Protein AF-A0A7S3AZQ0-F1 (afdb_monomer_lite)

Secondary structure (DSSP, 8-state):
---S----EEEE-SSSEEEE-S-SSSPEEEEGGG-S-TT-GGG---TTT-EEEE--GGGBPPTTPPS-SSS-SB-------B-HHHHHHTTHHHHHHHH-STT-HHHHHHHHHHHH-S-GGGT--PBPPP-

Organism: NCBI:txid156174

Structure (mmCIF, N/CA/C/O backbone):
data_AF-A0A7S3AZQ0-F1
#
_entry.id   AF-A0A7S3AZQ0-F1
#
loop_
_atom_site.group_PDB
_atom_site.id
_atom_site.type_symbol
_atom_site.label_atom_id
_atom_site.label_alt_id
_atom_site.label_comp_id
_atom_site.label_asym_id
_atom_site.label_entity_id
_atom_site.label_seq_id
_atom_site.pdbx_PDB_ins_code
_atom_site.Cartn_x
_atom_site.Cartn_y
_atom_site.Cartn_z
_atom_site.occupancy
_atom_site.B_iso_or_equiv
_atom_site.auth_seq_id
_atom_site.auth_comp_id
_atom_site.auth_asym_id
_atom_site.auth_atom_id
_atom_site.pdbx_PDB_model_num
ATOM 1 N N . ARG A 1 1 ? 28.301 -5.217 0.431 1.00 31.47 1 ARG A N 1
ATOM 2 C CA . ARG A 1 1 ? 28.029 -4.231 -0.646 1.00 31.47 1 ARG A CA 1
ATOM 3 C C . ARG A 1 1 ? 26.515 -4.193 -0.783 1.00 31.47 1 ARG A C 1
ATOM 5 O O . ARG A 1 1 ? 25.952 -5.206 -1.167 1.00 31.47 1 ARG A O 1
ATOM 12 N N . TRP A 1 2 ? 25.878 -3.129 -0.305 1.00 33.16 2 TRP A N 1
ATOM 13 C CA . TRP A 1 2 ? 24.423 -3.020 -0.197 1.00 33.16 2 TRP A CA 1
ATOM 14 C C . TRP A 1 2 ? 23.825 -2.808 -1.591 1.00 33.16 2 TRP A C 1
ATOM 16 O O . TRP A 1 2 ? 23.976 -1.733 -2.159 1.00 33.16 2 TRP A O 1
ATOM 26 N N . TRP A 1 3 ? 23.223 -3.849 -2.164 1.00 34.88 3 TRP A N 1
ATOM 27 C CA . TRP A 1 3 ? 22.480 -3.787 -3.430 1.00 34.88 3 TRP A CA 1
ATOM 28 C C . TRP A 1 3 ? 20.973 -3.782 -3.141 1.00 34.88 3 TRP A C 1
ATOM 30 O O . TRP A 1 3 ? 20.232 -4.645 -3.598 1.00 34.88 3 TRP A O 1
ATOM 40 N N . GLY A 1 4 ? 20.536 -2.839 -2.310 1.00 40.44 4 GLY A N 1
ATOM 41 C CA . GLY A 1 4 ? 19.126 -2.547 -2.068 1.00 40.44 4 GLY A CA 1
ATOM 42 C C . GLY A 1 4 ? 18.940 -1.055 -2.280 1.00 40.44 4 GLY A C 1
ATOM 43 O O . GLY A 1 4 ? 19.640 -0.263 -1.647 1.00 40.44 4 GLY A O 1
ATOM 44 N N . GLY A 1 5 ? 18.093 -0.671 -3.237 1.00 40.44 5 GLY A N 1
ATOM 45 C CA . GLY A 1 5 ? 17.847 0.732 -3.554 1.00 40.44 5 GLY A CA 1
ATOM 46 C C . GLY A 1 5 ? 17.429 1.489 -2.296 1.00 40.44 5 GLY A C 1
ATOM 47 O O . GLY A 1 5 ? 16.549 1.035 -1.569 1.00 40.44 5 GLY A O 1
ATOM 48 N N . GLN A 1 6 ? 18.072 2.629 -2.029 1.00 46.25 6 GLN A N 1
ATOM 49 C CA . GLN A 1 6 ? 17.600 3.551 -0.999 1.00 46.25 6 GLN A CA 1
ATOM 50 C C . GLN A 1 6 ? 16.134 3.849 -1.292 1.00 46.25 6 GLN A C 1
ATOM 52 O O . GLN A 1 6 ? 15.814 4.273 -2.404 1.00 46.25 6 GLN A O 1
ATOM 57 N N . TYR A 1 7 ? 15.273 3.576 -0.314 1.00 55.06 7 TYR A N 1
ATOM 58 C CA . TYR A 1 7 ? 13.861 3.909 -0.352 1.00 55.06 7 TYR A CA 1
ATOM 59 C C . TYR A 1 7 ? 13.658 5.275 -0.971 1.00 55.06 7 TYR A C 1
ATOM 61 O O . TYR A 1 7 ? 14.067 6.292 -0.402 1.00 55.06 7 TYR A O 1
ATOM 69 N N . GLN A 1 8 ? 13.068 5.300 -2.161 1.00 56.22 8 GLN A N 1
ATOM 70 C CA . GLN A 1 8 ? 12.897 6.571 -2.823 1.00 56.22 8 GLN A CA 1
ATOM 71 C C . GLN A 1 8 ? 11.738 7.275 -2.135 1.00 56.22 8 GLN A C 1
ATOM 73 O O . GLN A 1 8 ? 10.582 6.898 -2.307 1.00 56.22 8 GLN A O 1
ATOM 78 N N . ASN A 1 9 ? 12.040 8.300 -1.340 1.00 55.53 9 ASN A N 1
ATOM 79 C CA . ASN A 1 9 ? 11.019 9.251 -0.930 1.00 55.53 9 ASN A CA 1
ATOM 80 C C . ASN A 1 9 ? 10.481 9.897 -2.209 1.00 55.53 9 ASN A C 1
ATOM 82 O O . ASN A 1 9 ? 11.131 10.762 -2.800 1.00 55.53 9 ASN A O 1
ATOM 86 N N . CYS A 1 10 ? 9.330 9.412 -2.666 1.00 57.22 10 CYS A N 1
ATOM 87 C CA . CYS A 1 10 ? 8.595 9.967 -3.785 1.00 57.22 10 CYS A CA 1
ATOM 88 C C . CYS A 1 10 ? 7.742 11.115 -3.262 1.00 57.22 10 CYS A C 1
ATOM 90 O O . CYS A 1 10 ? 6.652 10.907 -2.735 1.00 57.22 10 CYS A O 1
ATOM 92 N N . ASN A 1 11 ? 8.256 12.331 -3.392 1.00 60.19 11 ASN A N 1
ATOM 93 C CA . ASN A 1 11 ? 7.540 13.535 -3.002 1.00 60.19 11 ASN A CA 1
ATOM 94 C C . ASN A 1 11 ? 6.998 14.236 -4.251 1.00 60.19 11 ASN A C 1
ATOM 96 O O . ASN A 1 11 ? 7.658 14.303 -5.293 1.00 60.19 11 ASN A O 1
ATOM 100 N N . PHE A 1 12 ? 5.789 14.780 -4.148 1.00 59.97 12 PHE A N 1
ATOM 101 C CA . PHE A 1 12 ? 5.235 15.648 -5.179 1.00 59.97 12 PHE A CA 1
ATOM 102 C C . PHE A 1 12 ? 5.801 17.062 -5.014 1.00 59.97 12 PHE A C 1
ATOM 104 O O . PHE A 1 12 ? 5.493 17.752 -4.045 1.00 59.97 12 PHE A O 1
ATOM 111 N N . TYR A 1 13 ? 6.609 17.510 -5.975 1.00 70.00 13 TYR A N 1
ATOM 112 C CA . TYR A 1 13 ? 7.194 18.857 -5.988 1.00 70.00 13 TYR A CA 1
ATOM 113 C C . TYR A 1 13 ? 6.429 19.784 -6.935 1.00 70.00 13 TYR A C 1
ATOM 115 O O . TYR A 1 13 ? 6.993 20.346 -7.873 1.00 70.00 13 TYR A O 1
ATOM 123 N N . GLY A 1 14 ? 5.113 19.898 -6.739 1.00 64.50 14 GLY A N 1
ATOM 124 C CA . GLY A 1 14 ? 4.245 20.874 -7.414 1.00 64.50 14 GLY A CA 1
ATOM 125 C C . GLY A 1 14 ? 3.943 20.621 -8.899 1.00 64.50 14 GLY A C 1
ATOM 126 O O . GLY A 1 14 ? 2.888 21.030 -9.368 1.00 64.50 14 GLY A O 1
ATOM 127 N N . ALA A 1 15 ? 4.817 19.932 -9.635 1.00 74.81 15 ALA A N 1
ATOM 128 C CA . ALA A 1 15 ? 4.633 19.631 -11.062 1.00 74.81 15 ALA A CA 1
ATOM 129 C C . ALA A 1 15 ? 4.940 18.172 -11.432 1.00 74.81 15 ALA A C 1
ATOM 131 O O . ALA A 1 15 ? 4.512 17.688 -12.476 1.00 74.81 15 ALA A O 1
ATOM 132 N N . LYS A 1 16 ? 5.699 17.466 -10.591 1.00 63.22 16 LYS A N 1
ATOM 133 C CA . LYS A 1 16 ? 6.098 16.076 -10.817 1.00 63.22 16 LYS A CA 1
ATOM 134 C C . LYS A 1 16 ? 6.289 15.354 -9.495 1.00 63.22 16 LYS A C 1
ATOM 136 O O . LYS A 1 16 ? 6.775 15.935 -8.522 1.00 63.22 16 LYS A O 1
ATOM 141 N N . ASN A 1 17 ? 5.952 14.072 -9.497 1.00 62.81 17 ASN A N 1
ATOM 142 C CA . ASN A 1 17 ? 6.430 13.149 -8.480 1.00 62.81 17 ASN A CA 1
ATOM 143 C C . ASN A 1 17 ? 7.928 12.947 -8.728 1.00 62.81 17 ASN A C 1
ATOM 145 O O . ASN A 1 17 ? 8.318 12.535 -9.820 1.00 62.81 17 ASN A O 1
ATOM 149 N N . GLN A 1 18 ? 8.770 13.294 -7.755 1.00 61.03 18 GLN A N 1
ATOM 150 C CA . GLN A 1 18 ? 10.195 12.980 -7.803 1.00 61.03 18 GLN A CA 1
ATOM 151 C C . GLN A 1 18 ? 10.543 12.039 -6.674 1.00 61.03 18 GLN A C 1
ATOM 153 O O . GLN A 1 18 ? 10.258 12.308 -5.509 1.00 61.03 18 GLN A O 1
ATOM 158 N N . CYS A 1 19 ? 11.202 10.960 -7.056 1.00 64.56 19 CYS A N 1
ATOM 159 C CA . CYS A 1 19 ? 11.695 9.934 -6.171 1.00 64.56 19 CYS A CA 1
ATOM 160 C C . CYS A 1 19 ? 13.225 10.078 -6.118 1.00 64.56 19 CYS A C 1
ATOM 162 O O . CYS A 1 19 ? 13.884 10.053 -7.159 1.00 64.56 19 CYS A O 1
ATOM 164 N N . TYR A 1 20 ? 13.791 10.319 -4.932 1.00 60.94 20 TYR A N 1
ATOM 165 C CA . TYR A 1 20 ? 15.245 10.431 -4.760 1.00 60.94 20 TYR A CA 1
ATOM 166 C C . TYR A 1 20 ? 15.855 9.049 -4.518 1.00 60.94 20 TYR A C 1
ATOM 168 O O . TYR A 1 20 ? 15.757 8.514 -3.418 1.00 60.94 20 TYR A O 1
ATOM 176 N N . GLY A 1 21 ? 16.493 8.483 -5.542 1.00 64.81 21 GLY A N 1
ATOM 177 C CA . GLY A 1 21 ? 17.285 7.258 -5.450 1.00 64.81 21 GLY A CA 1
ATOM 178 C C . GLY A 1 21 ? 18.176 7.073 -6.677 1.00 64.81 21 GLY A C 1
ATOM 179 O O . GLY A 1 21 ? 17.889 7.618 -7.740 1.00 64.81 21 GLY A O 1
ATOM 180 N N . ASN A 1 22 ? 19.261 6.313 -6.518 1.00 71.00 22 ASN A N 1
ATOM 181 C CA . ASN A 1 22 ? 20.249 6.053 -7.578 1.00 71.00 22 ASN A CA 1
ATOM 182 C C . ASN A 1 22 ? 19.983 4.751 -8.362 1.00 71.00 22 ASN A C 1
ATOM 184 O O . ASN A 1 22 ? 20.774 4.389 -9.228 1.00 71.00 22 ASN A O 1
ATOM 188 N N . GLU A 1 23 ? 18.908 4.029 -8.035 1.00 82.19 23 GLU A N 1
ATOM 189 C CA . GLU A 1 23 ? 18.479 2.809 -8.725 1.00 82.19 23 GLU A CA 1
ATOM 190 C C . GLU A 1 23 ? 17.211 3.106 -9.536 1.00 82.19 23 GLU A C 1
ATOM 192 O O . GLU A 1 23 ? 16.246 3.647 -8.999 1.00 82.19 23 GLU A O 1
ATOM 197 N N . HIS A 1 24 ? 17.206 2.778 -10.827 1.00 83.94 24 HIS A N 1
ATOM 198 C CA . HIS A 1 24 ? 16.140 3.167 -11.762 1.00 83.94 24 HIS A CA 1
ATOM 199 C C . HIS A 1 24 ? 15.462 1.975 -12.448 1.00 83.94 24 HIS A C 1
ATOM 201 O O . HIS A 1 24 ? 14.543 2.179 -13.242 1.00 83.94 24 HIS A O 1
ATOM 207 N N . PHE A 1 25 ? 15.891 0.750 -12.146 1.00 87.75 25 PHE A N 1
ATOM 208 C CA . PHE A 1 25 ? 15.411 -0.469 -12.785 1.00 87.75 25 PHE A CA 1
ATOM 209 C C . PHE A 1 25 ? 15.023 -1.552 -11.774 1.00 87.75 25 PHE A C 1
ATOM 211 O O . PHE A 1 25 ? 13.968 -2.165 -11.903 1.00 87.75 25 PHE A O 1
ATOM 218 N N . TRP A 1 26 ? 15.832 -1.793 -10.745 1.00 86.56 26 TRP A N 1
ATOM 219 C CA . TRP A 1 26 ? 15.563 -2.857 -9.775 1.00 86.56 26 TRP A CA 1
ATOM 220 C C . TRP A 1 26 ? 14.598 -2.415 -8.670 1.00 86.56 26 TRP A C 1
ATOM 222 O O . TRP A 1 26 ? 14.688 -1.301 -8.152 1.00 86.56 26 TRP A O 1
ATOM 232 N N . VAL A 1 27 ? 13.688 -3.313 -8.278 1.00 86.00 27 VAL A N 1
ATOM 233 C CA . VAL A 1 27 ? 12.811 -3.114 -7.114 1.00 86.00 27 VAL A CA 1
ATOM 234 C C . VAL A 1 27 ? 13.659 -3.039 -5.853 1.00 86.00 27 VAL A C 1
ATOM 236 O O . VAL A 1 27 ? 14.504 -3.902 -5.643 1.00 86.00 27 VAL A O 1
ATOM 239 N N . GLY A 1 28 ? 13.424 -2.047 -5.000 1.00 81.56 28 GLY A N 1
ATOM 240 C CA . GLY A 1 28 ? 13.926 -2.057 -3.622 1.00 81.56 28 GLY A CA 1
ATOM 241 C C . GLY A 1 28 ? 12.890 -2.671 -2.684 1.00 81.56 28 GLY A C 1
ATOM 242 O O . GLY A 1 28 ? 11.707 -2.406 -2.865 1.00 81.56 28 GLY A O 1
ATOM 243 N N . HIS A 1 29 ? 13.319 -3.449 -1.699 1.00 84.69 29 HIS A N 1
ATOM 244 C CA . HIS A 1 29 ? 12.491 -4.082 -0.678 1.00 84.69 29 HIS A CA 1
ATOM 245 C C . HIS A 1 29 ? 13.206 -4.026 0.666 1.00 84.69 29 HIS A C 1
ATOM 247 O O . HIS A 1 29 ? 14.400 -4.325 0.736 1.00 84.69 29 HIS A O 1
ATOM 253 N N . GLU A 1 30 ? 12.483 -3.629 1.710 1.00 80.25 30 GLU A N 1
ATOM 254 C CA . GLU A 1 30 ? 12.992 -3.567 3.078 1.00 80.25 30 GLU A CA 1
ATOM 255 C C . GLU A 1 30 ? 11.805 -3.437 4.065 1.00 80.25 30 GLU A C 1
ATOM 257 O O . GLU A 1 30 ? 10.649 -3.232 3.663 1.00 80.25 30 GLU A O 1
ATOM 262 N N . ALA A 1 31 ? 12.084 -3.570 5.365 1.00 81.62 31 ALA A N 1
ATOM 263 C CA . ALA A 1 31 ? 11.068 -3.487 6.407 1.00 81.62 31 ALA A CA 1
ATOM 264 C C . ALA A 1 31 ? 10.429 -2.095 6.470 1.00 81.62 31 ALA A C 1
ATOM 266 O O . ALA A 1 31 ? 11.130 -1.073 6.512 1.00 81.62 31 ALA A O 1
ATOM 267 N N . ALA A 1 32 ? 9.099 -2.039 6.578 1.00 78.94 32 ALA A N 1
ATOM 268 C CA . ALA A 1 32 ? 8.400 -0.774 6.768 1.00 78.94 32 ALA A CA 1
ATOM 269 C C . ALA A 1 32 ? 8.946 -0.024 7.997 1.00 78.94 32 ALA A C 1
ATOM 271 O O . ALA A 1 32 ? 9.207 -0.609 9.051 1.00 78.94 32 ALA A O 1
ATOM 272 N N . LEU A 1 33 ? 9.129 1.293 7.856 1.00 73.94 33 LEU A N 1
ATOM 273 C CA . LEU A 1 33 ? 9.712 2.164 8.888 1.00 73.94 33 LEU A CA 1
ATOM 274 C C . LEU A 1 33 ? 11.152 1.792 9.309 1.00 73.94 33 LEU A C 1
ATOM 276 O O . LEU A 1 33 ? 11.629 2.295 10.325 1.00 73.94 33 LEU A O 1
ATOM 280 N N . GLY A 1 34 ? 11.844 0.918 8.568 1.00 72.94 34 GLY A N 1
ATOM 281 C CA . GLY A 1 34 ? 13.149 0.379 8.967 1.00 72.94 34 GLY A CA 1
ATOM 282 C C . GLY A 1 34 ? 13.087 -0.449 10.255 1.00 72.94 34 GLY A C 1
ATOM 283 O O . GLY A 1 34 ? 14.094 -0.606 10.943 1.00 72.94 34 GLY A O 1
ATOM 284 N N . MET A 1 35 ? 11.895 -0.928 10.625 1.00 72.75 35 MET A N 1
ATOM 285 C CA . MET A 1 35 ? 11.650 -1.642 11.875 1.00 72.75 35 MET A CA 1
ATOM 286 C C . MET A 1 35 ? 11.523 -3.146 11.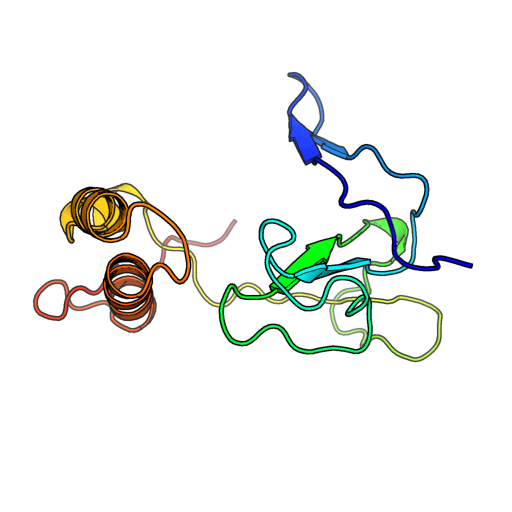619 1.00 72.75 35 MET A C 1
ATOM 288 O O . MET A 1 35 ? 10.461 -3.736 11.788 1.00 72.75 35 MET A O 1
ATOM 292 N N . GLY A 1 36 ? 12.621 -3.768 11.205 1.00 72.25 36 GLY A N 1
ATOM 293 C CA . GLY A 1 36 ? 12.724 -5.203 10.940 1.00 72.25 36 GLY A CA 1
ATOM 294 C C . GLY A 1 36 ? 14.125 -5.718 11.248 1.00 72.25 36 GLY A C 1
ATOM 295 O O . GLY A 1 36 ? 14.834 -5.136 12.073 1.00 72.25 36 GLY A O 1
ATOM 296 N N . ASP A 1 37 ? 14.531 -6.810 10.603 1.00 70.00 37 ASP A N 1
ATOM 297 C CA . ASP A 1 37 ? 15.928 -7.241 10.671 1.00 70.00 37 AS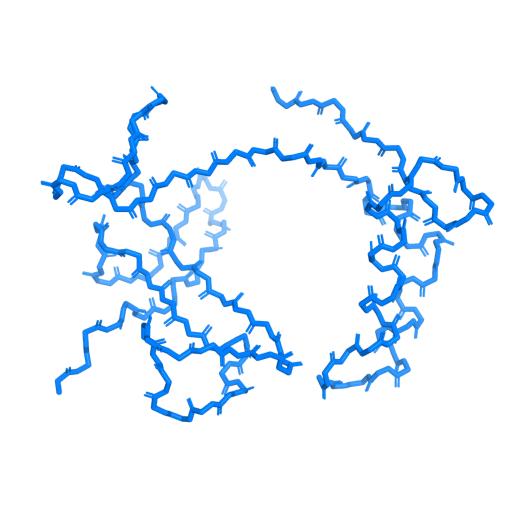P A CA 1
ATOM 298 C C . ASP A 1 37 ? 16.809 -6.164 10.023 1.00 70.00 37 ASP A C 1
ATOM 300 O O . ASP A 1 37 ? 16.617 -5.809 8.864 1.00 70.00 37 ASP A O 1
ATOM 304 N N . VAL A 1 38 ? 17.785 -5.653 10.774 1.00 60.25 38 VAL A N 1
ATOM 305 C CA . VAL A 1 38 ? 18.670 -4.539 10.386 1.00 60.25 38 VAL A CA 1
ATOM 306 C C . VAL A 1 38 ? 19.493 -4.863 9.123 1.00 60.25 38 VAL A C 1
ATOM 308 O O . VAL A 1 38 ? 20.101 -3.972 8.535 1.00 60.25 38 VAL A O 1
ATOM 311 N N . ASN A 1 39 ? 19.510 -6.129 8.688 1.00 62.19 39 ASN A N 1
ATOM 312 C CA . ASN A 1 39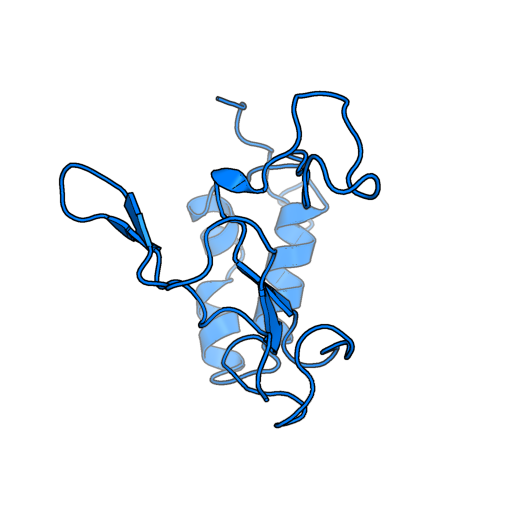 ? 20.150 -6.586 7.453 1.00 62.19 39 ASN A CA 1
ATOM 313 C C . ASN A 1 39 ? 19.197 -7.357 6.521 1.00 62.19 39 ASN A C 1
ATOM 315 O O . ASN A 1 39 ? 19.665 -8.126 5.678 1.00 62.19 39 ASN A O 1
ATOM 319 N N . GLY A 1 40 ? 17.881 -7.200 6.686 1.00 66.38 40 GLY A N 1
ATOM 320 C CA . GLY A 1 40 ? 16.892 -8.019 5.993 1.00 66.38 40 GLY A CA 1
ATOM 321 C C . GLY A 1 40 ? 16.905 -7.841 4.472 1.00 66.38 40 GLY A C 1
ATOM 322 O O . GLY A 1 40 ? 16.933 -8.822 3.721 1.00 66.38 40 GLY A O 1
ATOM 323 N N . GLY A 1 41 ? 16.952 -6.587 4.013 1.00 71.50 41 GLY A N 1
ATOM 324 C CA . GLY A 1 41 ? 17.035 -6.237 2.598 1.00 71.50 41 GLY A CA 1
ATOM 325 C C . GLY A 1 41 ? 16.055 -7.008 1.699 1.00 71.50 41 GLY A C 1
ATOM 326 O O . GLY A 1 41 ? 14.911 -7.290 2.052 1.00 71.50 41 GLY A O 1
ATOM 327 N N . GLN A 1 42 ? 16.531 -7.398 0.514 1.00 77.38 42 GLN A N 1
ATOM 328 C CA . GLN A 1 42 ? 15.700 -7.974 -0.554 1.00 77.38 42 GLN A CA 1
ATOM 329 C C . GLN A 1 42 ? 15.143 -9.378 -0.258 1.00 77.38 42 GLN A C 1
ATOM 331 O O . GLN A 1 42 ? 14.216 -9.812 -0.936 1.00 77.38 42 GLN A O 1
ATOM 336 N N . CYS A 1 43 ? 15.724 -10.110 0.698 1.00 79.94 43 CYS A N 1
ATOM 337 C CA . CYS A 1 43 ? 15.508 -11.557 0.845 1.00 79.94 43 CYS A CA 1
ATOM 338 C C . CYS A 1 43 ? 14.843 -11.962 2.166 1.00 79.94 43 CYS A C 1
ATOM 340 O O . CYS A 1 43 ? 14.699 -13.157 2.426 1.00 79.94 43 CYS A O 1
ATOM 342 N N . VAL A 1 44 ? 14.465 -11.003 3.010 1.00 83.56 44 VAL A N 1
ATOM 343 C CA . VAL A 1 44 ? 13.846 -11.263 4.315 1.00 83.56 44 VAL A CA 1
ATOM 344 C C . VAL A 1 44 ? 12.424 -10.738 4.328 1.00 83.56 44 VAL A C 1
ATOM 346 O O . VAL A 1 44 ? 12.175 -9.639 3.861 1.00 83.56 44 VAL A O 1
ATOM 349 N N . VAL A 1 45 ? 11.509 -11.527 4.889 1.00 84.69 45 VAL A N 1
ATOM 350 C CA . VAL A 1 45 ? 10.114 -11.130 5.111 1.00 84.69 45 VAL A CA 1
ATOM 351 C C . VAL A 1 45 ? 9.988 -10.428 6.465 1.00 84.69 45 VAL A C 1
ATOM 353 O O . VAL A 1 45 ? 10.544 -10.898 7.460 1.00 84.69 45 VAL A O 1
ATOM 356 N N . ASN A 1 46 ? 9.207 -9.353 6.525 1.00 83.69 46 ASN A N 1
ATOM 357 C CA . ASN A 1 46 ? 8.985 -8.497 7.688 1.00 83.69 46 ASN A CA 1
ATOM 358 C C . ASN A 1 46 ? 7.538 -8.617 8.205 1.00 83.69 46 ASN A C 1
ATOM 360 O O . ASN A 1 46 ? 6.716 -7.712 8.033 1.00 83.69 46 ASN A O 1
ATOM 364 N N . PRO A 1 47 ? 7.193 -9.719 8.901 1.00 81.06 47 PRO A N 1
ATOM 365 C CA . PRO A 1 47 ? 5.811 -10.020 9.280 1.00 81.06 47 PRO A CA 1
ATOM 366 C C . PRO A 1 47 ? 5.229 -9.075 10.342 1.00 81.06 47 PRO A C 1
ATOM 368 O O . PRO A 1 47 ? 4.013 -9.025 10.506 1.00 81.06 47 PRO A O 1
ATOM 371 N N . LEU A 1 48 ? 6.074 -8.355 11.089 1.00 78.81 48 LEU A N 1
ATOM 372 C CA . LEU A 1 48 ? 5.633 -7.505 12.201 1.00 78.81 48 LEU A CA 1
ATOM 373 C C . LEU A 1 48 ? 5.186 -6.113 11.757 1.00 78.81 48 LEU A C 1
ATOM 375 O O . LEU A 1 48 ? 4.235 -5.575 12.313 1.00 78.81 48 LEU A O 1
ATOM 379 N N . VAL A 1 49 ? 5.887 -5.512 10.798 1.00 77.69 49 VAL A N 1
ATOM 380 C CA . VAL A 1 49 ? 5.660 -4.113 10.397 1.00 77.69 49 VAL A CA 1
ATOM 381 C C . VAL A 1 49 ? 5.217 -3.977 8.945 1.00 77.69 49 VAL A C 1
ATOM 383 O O . VAL A 1 49 ? 4.759 -2.908 8.550 1.00 77.69 49 VAL A O 1
ATOM 386 N N . GLY A 1 50 ? 5.288 -5.068 8.178 1.00 82.62 50 GLY A N 1
ATOM 387 C CA . GLY A 1 50 ? 5.013 -5.090 6.751 1.00 82.62 50 GLY A CA 1
ATOM 388 C C . GLY A 1 50 ? 6.230 -4.722 5.906 1.00 82.62 50 GLY A C 1
ATOM 389 O O . GLY A 1 50 ? 7.314 -4.429 6.412 1.00 82.62 50 GLY A O 1
ATOM 390 N N . GLU A 1 51 ? 6.008 -4.728 4.597 1.00 84.75 51 GLU A N 1
ATOM 391 C CA . GLU A 1 51 ? 7.037 -4.521 3.581 1.00 84.75 51 GLU A CA 1
ATOM 392 C C . GLU A 1 51 ? 6.872 -3.165 2.907 1.00 84.75 51 GLU A C 1
ATOM 394 O O . GLU A 1 51 ? 5.749 -2.736 2.616 1.00 84.75 51 GLU A O 1
ATOM 399 N N . TRP A 1 52 ? 7.989 -2.524 2.578 1.00 80.94 52 TRP A N 1
ATOM 400 C CA . TRP A 1 52 ? 8.018 -1.383 1.673 1.00 80.94 52 TRP A CA 1
ATOM 401 C C . TRP A 1 52 ? 8.761 -1.742 0.394 1.00 80.94 52 TRP A C 1
ATOM 403 O O . TRP A 1 52 ? 9.897 -2.207 0.429 1.00 80.94 52 TRP A O 1
ATOM 413 N N . PHE A 1 53 ? 8.122 -1.461 -0.744 1.00 83.94 53 PHE A N 1
ATOM 414 C CA . PHE A 1 53 ? 8.700 -1.658 -2.067 1.00 83.94 53 PHE A CA 1
ATOM 415 C C . PHE A 1 53 ? 8.927 -0.315 -2.767 1.00 83.94 53 PHE A C 1
ATOM 417 O O . PHE A 1 53 ? 8.027 0.522 -2.824 1.00 83.94 53 PHE A O 1
ATOM 424 N N . SER A 1 54 ? 10.112 -0.123 -3.344 1.00 80.75 54 SER A N 1
ATOM 425 C CA . SER A 1 54 ? 10.387 0.954 -4.303 1.00 80.75 54 SER A CA 1
ATOM 426 C C . SER A 1 54 ? 10.245 0.400 -5.715 1.00 80.75 54 SER A C 1
ATOM 428 O O . SER A 1 54 ? 10.978 -0.514 -6.086 1.00 80.75 54 SER A O 1
ATOM 430 N N . LEU A 1 55 ? 9.303 0.943 -6.487 1.00 86.00 55 LEU A N 1
ATOM 431 C CA . LEU A 1 55 ? 8.900 0.436 -7.802 1.00 86.00 55 LEU A CA 1
ATOM 432 C C . LEU A 1 55 ? 9.289 1.445 -8.901 1.00 86.00 55 LEU A C 1
ATOM 434 O O . LEU A 1 55 ? 8.465 2.281 -9.276 1.00 86.00 55 LEU A O 1
ATOM 438 N N . PRO A 1 56 ? 10.547 1.451 -9.382 1.00 83.19 56 PRO A N 1
ATOM 439 C CA . PRO A 1 56 ? 10.996 2.442 -10.354 1.00 83.19 56 PRO A CA 1
ATOM 440 C C . PRO A 1 56 ? 10.350 2.212 -11.725 1.00 83.19 56 PRO A C 1
ATOM 442 O O . PRO A 1 56 ? 10.270 1.076 -12.191 1.00 83.19 56 PRO A O 1
ATOM 445 N N . GLU A 1 57 ? 9.951 3.290 -12.405 1.00 86.31 57 GLU A N 1
ATOM 446 C CA . GLU A 1 57 ? 9.283 3.210 -13.717 1.00 86.31 57 GLU A CA 1
ATOM 447 C C . GLU A 1 57 ? 10.115 2.437 -14.755 1.00 86.31 57 GLU A C 1
ATOM 449 O O . GLU A 1 57 ? 9.559 1.664 -15.526 1.00 86.31 57 GLU A O 1
ATOM 454 N N . GLY A 1 58 ? 11.449 2.566 -14.735 1.00 89.00 58 GLY A N 1
ATOM 455 C CA . GLY A 1 58 ? 12.329 1.851 -15.667 1.00 89.00 58 GLY A CA 1
ATOM 456 C C . GLY A 1 58 ? 12.309 0.327 -15.510 1.00 89.00 58 GLY A C 1
ATOM 457 O O . GLY A 1 58 ? 12.632 -0.377 -16.459 1.00 89.00 58 GLY A O 1
ATOM 458 N N . GLY A 1 59 ? 11.904 -0.183 -14.343 1.00 91.19 59 GLY A N 1
ATOM 459 C CA . GLY A 1 59 ? 11.732 -1.612 -14.072 1.00 91.19 59 GLY A CA 1
ATOM 460 C C . GLY A 1 59 ? 10.321 -2.141 -14.315 1.00 91.19 59 GLY A C 1
ATOM 461 O O . GLY A 1 59 ? 10.072 -3.331 -14.118 1.00 91.19 59 GLY A O 1
ATOM 462 N N . LYS A 1 60 ? 9.375 -1.278 -14.687 1.00 93.25 60 LYS A N 1
ATOM 463 C CA . LYS A 1 60 ? 7.976 -1.664 -14.834 1.00 93.25 60 LYS A CA 1
ATOM 464 C C . LYS A 1 60 ? 7.792 -2.555 -16.060 1.00 93.25 60 LYS A C 1
ATOM 466 O O . LYS A 1 60 ? 8.185 -2.206 -17.169 1.00 93.25 60 LYS A O 1
ATOM 471 N N . CYS A 1 61 ? 7.149 -3.695 -15.863 1.00 95.19 61 CYS A N 1
ATOM 472 C CA . CYS A 1 61 ? 6.748 -4.572 -16.948 1.00 95.19 61 CYS A CA 1
ATOM 473 C C . CYS A 1 61 ? 5.629 -3.939 -17.780 1.00 95.19 61 CYS A C 1
ATOM 475 O O . CYS A 1 61 ? 4.746 -3.259 -17.250 1.00 95.19 61 CYS A O 1
ATOM 477 N N . ALA A 1 62 ? 5.644 -4.212 -19.086 1.00 93.31 62 ALA A N 1
ATOM 478 C CA . ALA A 1 62 ? 4.510 -3.914 -19.952 1.00 93.31 62 ALA A CA 1
ATOM 479 C C . ALA A 1 62 ? 3.252 -4.662 -19.478 1.00 93.31 62 ALA A C 1
ATOM 481 O O . ALA A 1 62 ? 3.343 -5.709 -18.831 1.00 93.31 62 ALA A O 1
ATOM 482 N N . ASP A 1 63 ? 2.072 -4.147 -19.822 1.00 90.19 63 ASP A N 1
ATOM 483 C CA . ASP A 1 63 ? 0.811 -4.781 -19.438 1.00 90.19 63 ASP A CA 1
ATOM 484 C C . ASP A 1 63 ? 0.751 -6.232 -19.942 1.00 90.19 63 ASP A C 1
ATOM 486 O O . ASP A 1 63 ? 0.917 -6.515 -21.128 1.00 90.19 63 ASP A O 1
ATOM 490 N N . GLY A 1 64 ? 0.527 -7.164 -19.013 1.00 87.62 64 GLY A N 1
ATOM 491 C CA . GLY A 1 64 ? 0.494 -8.602 -19.290 1.00 87.62 64 GLY A CA 1
ATOM 492 C C . GLY A 1 64 ? 1.862 -9.296 -19.316 1.00 87.62 64 GLY A C 1
ATOM 493 O O . GLY A 1 64 ? 1.892 -10.525 -19.290 1.00 87.62 64 GLY A O 1
ATOM 494 N N . ALA A 1 65 ? 2.976 -8.558 -19.306 1.00 91.88 65 ALA A N 1
ATOM 495 C CA . ALA A 1 65 ? 4.303 -9.139 -19.132 1.00 91.88 65 ALA A CA 1
ATOM 496 C C . ALA A 1 65 ? 4.555 -9.500 -17.658 1.00 91.88 65 ALA A C 1
ATOM 498 O O . ALA A 1 65 ? 4.093 -8.819 -16.738 1.00 91.88 65 ALA A O 1
ATOM 499 N N . ALA A 1 66 ? 5.296 -10.586 -17.439 1.00 91.69 66 ALA A N 1
ATOM 500 C CA . ALA A 1 66 ? 5.694 -11.038 -16.113 1.00 91.69 66 ALA A CA 1
ATOM 501 C C . ALA A 1 66 ? 7.169 -10.691 -15.857 1.00 91.69 66 ALA A C 1
ATOM 503 O O . ALA A 1 66 ? 7.982 -10.819 -16.773 1.00 91.69 66 ALA A O 1
ATOM 504 N N . PRO A 1 67 ? 7.538 -10.292 -14.629 1.00 92.50 67 PRO A N 1
ATOM 505 C CA . PRO A 1 67 ? 8.941 -10.107 -14.280 1.00 92.50 67 PRO A CA 1
ATOM 506 C C . PRO A 1 67 ? 9.684 -11.452 -14.289 1.00 92.50 67 PRO A C 1
ATOM 508 O O . PRO A 1 67 ? 9.100 -12.488 -13.966 1.00 92.50 67 PRO A O 1
ATOM 511 N N . GLY A 1 68 ? 10.985 -11.431 -14.601 1.00 83.62 68 GLY A N 1
ATOM 512 C CA . GLY A 1 68 ? 11.871 -12.594 -14.422 1.00 83.62 68 GLY A CA 1
ATOM 513 C C . GLY A 1 68 ? 12.850 -12.888 -15.560 1.00 83.62 68 GLY A C 1
ATOM 514 O O . GLY A 1 68 ? 13.804 -13.630 -15.347 1.00 83.62 68 GLY A O 1
ATOM 515 N N . ASP A 1 69 ? 12.667 -12.295 -16.740 1.00 88.00 69 ASP A N 1
ATOM 516 C CA . ASP A 1 69 ? 13.564 -12.465 -17.898 1.00 88.00 69 ASP A CA 1
ATOM 517 C C . ASP A 1 69 ? 14.661 -11.385 -17.998 1.00 88.00 69 ASP A C 1
ATOM 519 O O . ASP A 1 69 ? 15.506 -11.422 -18.891 1.00 88.00 69 ASP A O 1
ATOM 523 N N . GLY A 1 70 ? 14.655 -10.420 -17.073 1.00 87.31 70 GLY A N 1
ATOM 524 C CA . GLY A 1 70 ? 15.584 -9.292 -17.041 1.00 87.31 70 GLY A CA 1
ATOM 525 C C . GLY A 1 70 ? 15.185 -8.096 -17.914 1.00 87.31 70 GLY A C 1
ATOM 526 O O . GLY A 1 70 ? 15.887 -7.090 -17.881 1.00 87.31 70 GLY A O 1
ATOM 527 N N . SER A 1 71 ? 14.070 -8.160 -18.652 1.00 92.31 71 SER A N 1
ATOM 528 C CA . SER A 1 71 ? 13.524 -7.019 -19.409 1.00 92.31 71 SER A CA 1
ATOM 529 C C . SER A 1 71 ? 12.732 -6.044 -18.531 1.00 92.31 71 SER A C 1
ATOM 531 O O . SER A 1 71 ? 12.668 -4.849 -18.817 1.00 92.31 71 SER A O 1
ATOM 533 N N . CYS A 1 72 ? 12.181 -6.548 -17.430 1.00 94.25 72 CYS A N 1
ATOM 534 C CA . CYS A 1 72 ? 11.506 -5.793 -16.385 1.00 94.25 72 CYS A CA 1
ATOM 535 C C . CYS A 1 72 ? 11.609 -6.527 -15.038 1.00 94.25 72 CYS A C 1
ATOM 537 O O . CYS A 1 72 ? 11.988 -7.701 -14.967 1.00 94.25 72 CYS A O 1
ATOM 539 N N . THR A 1 73 ? 11.271 -5.835 -13.952 1.00 92.38 73 THR A N 1
ATOM 540 C CA . THR A 1 73 ? 11.483 -6.302 -12.574 1.00 92.38 73 THR A CA 1
ATOM 541 C C . THR A 1 73 ? 10.216 -6.307 -11.728 1.00 92.38 73 THR A C 1
ATOM 543 O O . THR A 1 73 ? 10.180 -7.009 -10.719 1.00 92.38 73 THR A O 1
ATOM 546 N N . TRP A 1 74 ? 9.158 -5.593 -12.129 1.00 92.06 74 TRP A N 1
ATOM 547 C CA . TRP A 1 74 ? 7.891 -5.605 -11.399 1.00 92.06 74 TRP A CA 1
ATOM 548 C C . TRP A 1 74 ? 6.667 -5.342 -12.271 1.00 92.06 74 TRP A C 1
ATOM 550 O O . TRP A 1 74 ? 6.709 -4.606 -13.252 1.00 92.06 74 TRP A O 1
ATOM 560 N N . ALA A 1 75 ? 5.539 -5.897 -11.839 1.00 93.00 75 ALA A N 1
ATOM 561 C CA . ALA A 1 75 ? 4.209 -5.583 -12.340 1.00 93.00 75 ALA A CA 1
ATOM 562 C C . ALA A 1 75 ? 3.260 -5.427 -11.146 1.00 93.00 75 ALA A C 1
ATOM 564 O O . ALA A 1 75 ? 3.443 -6.074 -10.114 1.00 93.00 75 ALA A O 1
ATOM 565 N N . ALA A 1 76 ? 2.234 -4.586 -11.276 1.00 89.06 76 ALA A N 1
ATOM 566 C CA . ALA A 1 76 ? 1.227 -4.399 -10.237 1.00 89.06 76 ALA A CA 1
ATOM 567 C C . ALA A 1 76 ? -0.171 -4.328 -10.850 1.00 89.06 76 ALA A C 1
ATOM 569 O O . ALA A 1 76 ? -0.378 -3.728 -11.903 1.00 89.06 76 ALA A O 1
ATOM 570 N N . LYS A 1 77 ? -1.149 -4.911 -10.155 1.00 88.19 77 LYS A N 1
ATOM 571 C CA . LYS A 1 77 ? -2.564 -4.848 -10.522 1.00 88.19 77 LYS A CA 1
ATOM 572 C C . LYS A 1 77 ? -3.348 -4.202 -9.391 1.00 88.19 77 LYS A C 1
ATOM 574 O O . LYS A 1 77 ? -3.289 -4.655 -8.250 1.00 88.19 77 LYS A O 1
ATOM 579 N N . ARG A 1 78 ? -4.130 -3.171 -9.712 1.00 88.00 78 ARG A N 1
ATOM 580 C CA . ARG A 1 78 ? -5.073 -2.574 -8.760 1.00 88.00 78 ARG A CA 1
ATOM 581 C C . ARG A 1 78 ? -6.154 -3.598 -8.405 1.00 88.00 78 ARG A C 1
ATOM 583 O O . ARG A 1 78 ? -6.859 -4.074 -9.291 1.00 88.00 78 ARG A O 1
ATOM 590 N N . ILE A 1 79 ? -6.291 -3.908 -7.117 1.00 89.50 79 ILE A N 1
ATOM 591 C CA . ILE A 1 79 ? -7.330 -4.818 -6.606 1.00 89.50 79 ILE A CA 1
ATOM 592 C C . ILE A 1 79 ? -8.571 -4.039 -6.169 1.00 89.50 79 ILE A C 1
ATOM 594 O O . ILE A 1 79 ? -9.673 -4.321 -6.627 1.00 89.50 79 ILE A O 1
ATOM 598 N N . LYS A 1 80 ? -8.392 -3.038 -5.305 1.00 91.38 80 LYS A N 1
ATOM 599 C CA . LYS A 1 80 ? -9.465 -2.187 -4.785 1.00 91.38 80 LYS A CA 1
ATOM 600 C C . LYS A 1 80 ? -8.863 -0.865 -4.315 1.00 91.38 80 LYS A C 1
ATOM 602 O O . LYS A 1 80 ? -7.741 -0.834 -3.814 1.00 91.38 80 LYS A O 1
ATOM 607 N N . THR A 1 81 ? -9.623 0.208 -4.466 1.00 94.56 81 THR A N 1
ATOM 608 C CA . THR A 1 81 ? -9.346 1.512 -3.858 1.00 94.56 81 THR A CA 1
ATOM 609 C C . THR A 1 81 ? -10.544 1.848 -2.981 1.00 94.56 81 THR A C 1
ATOM 611 O O . THR A 1 81 ? -11.671 1.657 -3.423 1.00 94.56 81 THR A O 1
ATOM 614 N N . ILE A 1 82 ? -10.324 2.298 -1.748 1.00 95.75 82 ILE A N 1
ATOM 615 C CA . ILE A 1 82 ? -11.391 2.718 -0.828 1.00 95.75 82 ILE A CA 1
ATOM 616 C C . ILE A 1 82 ? -11.237 4.199 -0.496 1.00 95.75 82 ILE A C 1
ATOM 618 O O . ILE A 1 82 ? -10.128 4.732 -0.523 1.00 95.75 82 ILE A O 1
ATOM 622 N N . ASP A 1 83 ? -12.352 4.850 -0.181 1.00 95.19 83 ASP A N 1
ATOM 623 C CA . ASP A 1 83 ? -12.356 6.235 0.282 1.00 95.19 83 ASP A CA 1
ATOM 624 C C . ASP A 1 83 ? -11.747 6.332 1.691 1.00 95.19 83 ASP A C 1
ATOM 626 O O . ASP A 1 83 ? -12.141 5.601 2.608 1.00 95.19 83 ASP A O 1
ATOM 630 N N . SER A 1 84 ? -10.798 7.252 1.879 1.00 95.44 84 SER A N 1
ATOM 631 C CA . SER A 1 84 ? -10.183 7.499 3.184 1.00 95.44 84 SER A CA 1
ATOM 632 C C . SER A 1 84 ? -11.185 8.033 4.209 1.00 95.44 84 SER A C 1
ATOM 634 O O . SER A 1 84 ? -11.077 7.693 5.383 1.00 95.44 84 SER A O 1
ATOM 636 N N . GLN A 1 85 ? -12.204 8.788 3.791 1.00 96.88 85 GLN A N 1
ATOM 637 C CA . GLN A 1 85 ? -13.279 9.255 4.667 1.00 96.88 85 GLN A CA 1
ATOM 638 C C . GLN A 1 85 ? -14.118 8.093 5.197 1.00 96.88 85 GLN A C 1
ATOM 640 O O . GLN A 1 85 ? -14.449 8.074 6.381 1.00 96.88 85 GLN A O 1
ATOM 645 N N . CYS A 1 86 ? -14.405 7.089 4.362 1.00 97.12 86 CYS A N 1
ATOM 646 C CA . CYS A 1 86 ? -15.077 5.872 4.821 1.00 97.12 86 CYS A CA 1
ATOM 647 C C . CYS A 1 86 ? -14.224 5.137 5.865 1.00 97.12 86 CYS A C 1
ATOM 649 O O . CYS A 1 86 ? -14.710 4.800 6.945 1.00 97.12 86 CYS A O 1
ATOM 651 N N . LEU A 1 87 ? -12.928 4.965 5.587 1.00 97.88 87 LEU A N 1
ATOM 652 C CA . LEU A 1 87 ? -11.988 4.351 6.524 1.00 97.88 87 LEU A CA 1
ATOM 653 C C . LEU A 1 87 ? -11.925 5.112 7.863 1.00 97.88 87 LEU A C 1
ATOM 655 O O . LEU A 1 87 ? -11.920 4.500 8.932 1.00 97.88 87 LEU A O 1
ATOM 659 N N . PHE A 1 88 ? -11.899 6.446 7.826 1.00 97.62 88 PHE A N 1
ATOM 660 C CA . PHE A 1 88 ? -11.898 7.275 9.033 1.00 97.62 88 PHE A CA 1
ATOM 661 C C . PHE A 1 88 ? -13.220 7.194 9.800 1.00 97.62 88 PHE A C 1
ATOM 663 O O . PHE A 1 88 ? -13.190 7.167 11.031 1.00 97.62 88 PHE A O 1
ATOM 670 N N . GLY A 1 89 ? -14.351 7.079 9.097 1.00 97.25 89 GLY A N 1
ATOM 671 C CA . GLY A 1 89 ? -15.667 6.827 9.690 1.00 97.25 89 GLY A CA 1
ATOM 672 C C . GLY A 1 89 ? -15.726 5.531 10.504 1.00 97.25 89 GLY A C 1
ATOM 673 O O . GLY A 1 89 ? -16.421 5.475 11.513 1.00 97.25 89 GLY A O 1
ATOM 674 N N . HIS A 1 90 ? -14.909 4.535 10.145 1.00 97.25 90 HIS A N 1
ATOM 675 C CA . HIS A 1 90 ? -14.749 3.277 10.888 1.00 97.25 90 HIS A CA 1
ATOM 676 C C . HIS A 1 90 ? -13.728 3.349 12.036 1.00 97.25 90 HIS A C 1
ATOM 678 O O . HIS A 1 90 ? -13.297 2.327 12.567 1.00 97.25 90 HIS A O 1
ATOM 684 N N . GLY A 1 91 ? -13.327 4.555 12.452 1.00 97.12 91 GLY A N 1
ATOM 685 C CA . GLY A 1 91 ? -12.500 4.762 13.643 1.00 97.12 91 GLY A CA 1
ATOM 686 C C . GLY A 1 91 ? -11.002 4.531 13.436 1.00 97.12 91 GLY A C 1
ATOM 687 O O . GLY A 1 91 ? -10.263 4.438 14.418 1.00 97.12 91 GLY A O 1
ATOM 688 N N . PHE A 1 92 ? -10.519 4.487 12.190 1.00 97.81 92 PHE A N 1
ATOM 689 C CA . PHE A 1 92 ? -9.108 4.217 11.886 1.00 97.81 92 PHE A CA 1
ATOM 690 C C . PHE A 1 92 ? -8.140 5.181 12.595 1.00 97.81 92 PHE A C 1
ATOM 692 O O . PHE A 1 92 ? -7.149 4.748 13.174 1.00 97.81 92 PHE A O 1
ATOM 699 N N . LEU A 1 93 ? -8.462 6.480 12.657 1.00 97.06 93 LEU A N 1
ATOM 700 C CA . LEU A 1 93 ? -7.625 7.472 13.351 1.00 97.06 93 LEU A CA 1
ATOM 701 C C . LEU A 1 93 ? -7.533 7.224 14.865 1.00 97.06 93 LEU A C 1
ATOM 703 O O . LEU A 1 93 ? -6.490 7.474 15.469 1.00 97.06 93 LEU A O 1
ATOM 707 N N . ALA A 1 94 ? -8.612 6.748 15.491 1.00 98.00 94 ALA A N 1
ATOM 708 C CA . ALA A 1 94 ? -8.599 6.384 16.905 1.00 98.00 94 ALA A CA 1
ATOM 709 C C . ALA A 1 94 ? -7.770 5.113 17.131 1.00 98.00 94 ALA A C 1
ATOM 711 O O . ALA A 1 94 ? -6.983 5.061 18.073 1.00 98.00 94 ALA A O 1
ATOM 712 N N . ALA A 1 95 ? -7.877 4.137 16.228 1.00 97.75 95 ALA A N 1
ATOM 713 C CA . ALA A 1 95 ? -7.068 2.926 16.259 1.00 97.75 95 ALA A CA 1
ATOM 714 C C . ALA A 1 95 ? -5.563 3.230 16.127 1.00 97.75 95 ALA A C 1
ATOM 716 O O . ALA A 1 95 ? -4.775 2.746 16.934 1.00 97.75 95 ALA A O 1
ATOM 717 N N . CYS A 1 96 ? -5.169 4.134 15.220 1.00 95.19 96 CYS A N 1
ATOM 718 C CA . CYS A 1 96 ? -3.783 4.606 15.122 1.00 95.19 96 CYS A CA 1
ATOM 719 C C . CYS A 1 96 ? -3.273 5.232 16.431 1.00 95.19 96 CYS A C 1
ATOM 721 O O . CYS A 1 96 ? -2.123 5.017 16.811 1.00 95.19 96 CYS A O 1
ATOM 723 N N . LYS A 1 97 ? -4.117 6.001 17.135 1.00 97.19 97 LYS A N 1
ATOM 724 C CA . LYS A 1 97 ? -3.763 6.591 18.438 1.00 97.19 97 LYS A CA 1
ATOM 725 C C . LYS A 1 97 ? -3.616 5.537 19.537 1.00 97.19 97 LYS A C 1
ATOM 727 O O . LYS A 1 97 ? -2.754 5.704 20.390 1.00 97.19 97 LYS A O 1
ATOM 732 N N . ILE A 1 98 ? -4.445 4.490 19.516 1.00 97.06 98 ILE A N 1
ATOM 733 C CA . ILE A 1 98 ? -4.349 3.352 20.445 1.00 97.06 98 ILE A CA 1
ATOM 734 C C . ILE A 1 98 ? -3.025 2.617 20.241 1.00 97.06 98 ILE A C 1
ATOM 736 O O . ILE A 1 98 ? -2.346 2.312 21.217 1.00 97.06 98 ILE A O 1
ATOM 740 N N . ASP A 1 99 ? -2.653 2.359 18.987 1.00 94.88 99 ASP A N 1
ATOM 741 C CA . ASP A 1 99 ? -1.409 1.659 18.680 1.00 94.88 99 ASP A CA 1
ATOM 742 C C . ASP A 1 99 ? -0.179 2.492 19.073 1.00 94.88 99 ASP A C 1
ATOM 744 O O . ASP A 1 99 ? 0.749 1.975 19.694 1.00 94.88 99 ASP A O 1
ATOM 748 N N . GLY A 1 100 ? -0.154 3.785 18.721 1.00 92.25 100 GLY A N 1
ATOM 749 C CA . GLY A 1 100 ? 0.905 4.748 19.067 1.00 92.25 100 GLY A CA 1
ATOM 750 C C . GLY A 1 100 ? 2.270 4.500 18.402 1.00 92.25 100 GLY A C 1
ATOM 751 O O . GLY A 1 100 ? 3.011 5.444 18.137 1.00 92.25 100 GLY A O 1
ATOM 752 N N . ARG A 1 101 ? 2.597 3.244 18.095 1.00 88.00 101 ARG A N 1
ATOM 753 C CA . ARG A 1 101 ? 3.767 2.768 17.350 1.00 88.00 101 ARG A CA 1
ATOM 754 C C . ARG A 1 101 ? 3.469 1.389 16.747 1.00 88.00 101 ARG A C 1
ATOM 756 O O . ARG A 1 101 ? 2.492 0.745 17.130 1.00 88.00 101 ARG A O 1
ATOM 763 N N . ALA A 1 102 ? 4.308 0.914 15.825 1.00 85.62 102 ALA A N 1
ATOM 764 C CA . ALA A 1 102 ? 4.101 -0.413 15.238 1.00 85.62 102 ALA A CA 1
ATOM 765 C C . ALA A 1 102 ? 4.146 -1.517 16.320 1.00 85.62 102 ALA A C 1
ATOM 767 O O . ALA A 1 102 ? 4.813 -1.328 17.348 1.00 85.62 102 ALA A O 1
ATOM 768 N N . PRO A 1 103 ? 3.451 -2.657 16.125 1.00 88.94 103 PRO A N 1
ATOM 769 C CA . PRO A 1 103 ? 2.969 -3.219 14.848 1.00 88.94 103 PRO A CA 1
ATOM 770 C C . PRO A 1 103 ? 1.567 -2.783 14.360 1.00 88.94 103 PRO A C 1
ATOM 772 O O . PRO A 1 103 ? 1.044 -3.369 13.421 1.00 88.94 103 PRO A O 1
ATOM 775 N N . PHE A 1 104 ? 0.954 -1.751 14.950 1.00 91.38 104 PHE A N 1
ATOM 776 C CA . PHE A 1 104 ? -0.313 -1.161 14.475 1.00 91.38 104 PHE A CA 1
ATOM 777 C C . PHE A 1 104 ? -1.507 -2.132 14.382 1.00 91.38 104 PHE A C 1
ATOM 779 O O . PHE A 1 104 ? -2.297 -2.081 13.438 1.00 91.38 104 PHE A O 1
ATOM 786 N N . VAL A 1 105 ? -1.637 -3.047 15.345 1.00 93.69 105 VAL A N 1
ATOM 787 C CA . VAL A 1 105 ? -2.625 -4.139 15.299 1.00 93.69 105 VAL A CA 1
ATOM 788 C C . VAL A 1 105 ? -4.061 -3.613 15.263 1.00 93.69 105 VAL A C 1
ATOM 790 O O . VAL A 1 105 ? -4.892 -4.140 14.517 1.00 93.69 105 VAL A O 1
ATOM 793 N N . ALA A 1 106 ? -4.379 -2.575 16.045 1.00 96.56 106 ALA A N 1
ATOM 794 C CA . ALA A 1 106 ? -5.727 -2.019 16.069 1.00 96.56 106 ALA A CA 1
ATOM 795 C C . ALA A 1 106 ? -6.070 -1.352 14.729 1.00 96.56 106 ALA A C 1
ATOM 797 O O . ALA A 1 106 ? -7.139 -1.603 14.165 1.00 96.56 106 ALA A O 1
ATOM 798 N N . ALA A 1 107 ? -5.159 -0.536 14.195 1.00 96.00 107 ALA A N 1
ATOM 799 C CA . ALA A 1 107 ? -5.335 0.136 12.915 1.00 96.0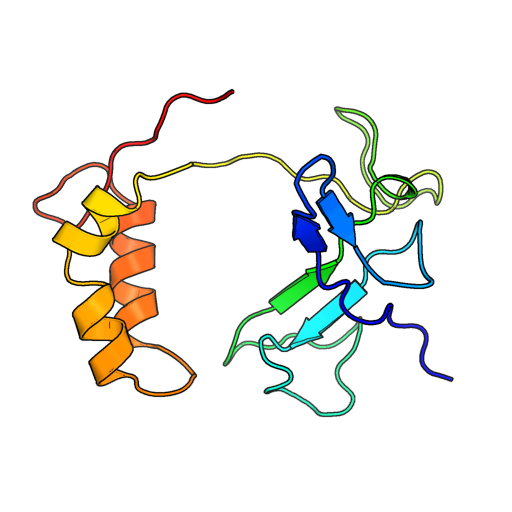0 107 ALA A CA 1
ATOM 800 C C . ALA A 1 107 ? -5.411 -0.868 11.756 1.00 96.00 107 ALA A C 1
ATOM 802 O O . ALA A 1 107 ? -6.299 -0.757 10.908 1.00 96.00 107 ALA A O 1
ATOM 803 N N . GLN A 1 108 ? -4.549 -1.891 11.751 1.00 94.38 108 GLN A N 1
ATOM 804 C CA . GLN A 1 108 ? -4.548 -2.956 10.747 1.00 94.38 108 GLN A CA 1
ATOM 805 C C . GLN A 1 108 ? -5.913 -3.644 10.673 1.00 94.38 108 GLN A C 1
ATOM 807 O O . GLN A 1 108 ? -6.452 -3.814 9.581 1.00 94.38 108 GLN A O 1
ATOM 812 N N . LYS A 1 109 ? -6.508 -3.991 11.820 1.00 96.00 109 LYS A N 1
ATOM 813 C CA . LYS A 1 109 ? -7.836 -4.616 11.866 1.00 96.00 109 LYS A CA 1
ATOM 814 C C . LYS A 1 109 ? -8.906 -3.746 11.200 1.00 96.00 109 LYS A C 1
ATOM 816 O O . LYS A 1 109 ? -9.684 -4.252 10.394 1.00 96.00 109 LYS A O 1
ATOM 821 N N . VAL A 1 110 ? -8.942 -2.450 11.513 1.00 97.50 110 VAL A N 1
ATOM 822 C CA . VAL A 1 110 ? -9.915 -1.517 10.916 1.00 97.50 110 VAL A CA 1
ATOM 823 C C . VAL A 1 110 ? -9.701 -1.403 9.406 1.00 97.50 110 VAL A C 1
ATOM 825 O O . VAL A 1 110 ? -10.658 -1.504 8.641 1.00 97.50 110 VAL A O 1
ATOM 828 N N . PHE A 1 111 ? -8.448 -1.257 8.968 1.00 96.06 111 PHE A N 1
ATOM 829 C CA . PHE A 1 111 ? -8.114 -1.163 7.549 1.00 96.06 111 PHE A CA 1
ATOM 830 C C . PHE A 1 111 ? -8.510 -2.423 6.773 1.00 96.06 111 PHE A C 1
ATOM 832 O O . PHE A 1 111 ? -9.141 -2.327 5.721 1.00 96.06 111 PHE A O 1
ATOM 839 N N . LEU A 1 112 ? -8.174 -3.606 7.293 1.00 95.56 112 LEU A N 1
ATOM 840 C CA . LEU A 1 112 ? -8.487 -4.876 6.639 1.00 95.56 112 LEU A CA 1
ATOM 841 C C . LEU A 1 112 ? -9.998 -5.103 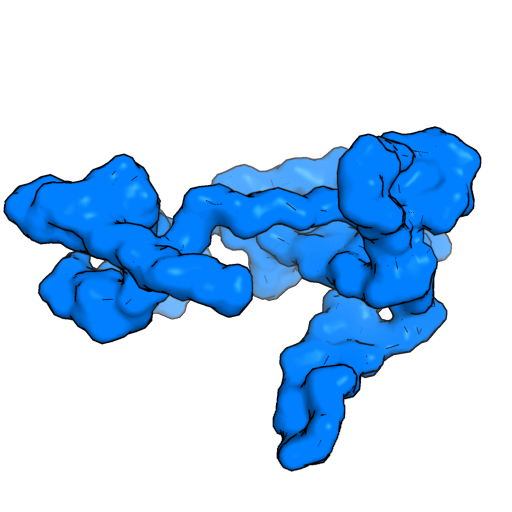6.534 1.00 95.56 112 LEU A C 1
ATOM 843 O O . LEU A 1 112 ? -10.458 -5.533 5.480 1.00 95.56 112 LEU A O 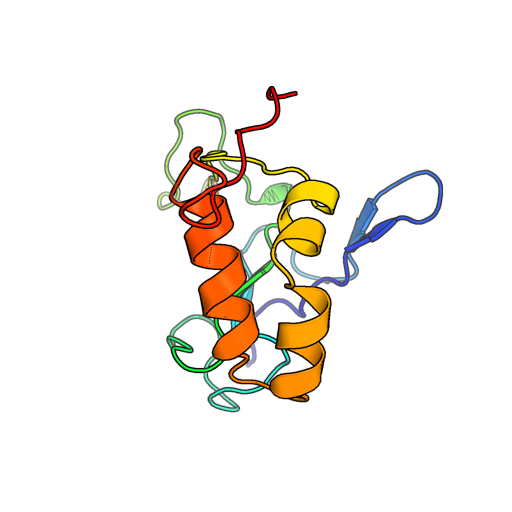1
ATOM 847 N N . ASN A 1 113 ? -10.778 -4.750 7.559 1.00 96.25 113 ASN A N 1
ATOM 848 C CA . ASN A 1 113 ? -12.241 -4.834 7.500 1.00 96.25 113 ASN A CA 1
ATOM 849 C C . ASN A 1 113 ? -12.823 -3.899 6.425 1.00 96.25 113 ASN A C 1
ATOM 851 O O . ASN A 1 113 ? -13.617 -4.338 5.587 1.00 96.25 113 ASN A O 1
ATOM 855 N N . ALA A 1 114 ? -12.356 -2.646 6.385 1.00 97.25 114 ALA A N 1
ATOM 856 C CA . ALA A 1 114 ? -12.747 -1.665 5.371 1.00 97.25 114 ALA A CA 1
ATOM 857 C C . ALA A 1 114 ? -12.415 -2.134 3.952 1.00 97.25 114 ALA A C 1
ATOM 859 O O . ALA A 1 114 ? -13.193 -1.948 3.010 1.00 97.25 114 ALA A O 1
ATOM 860 N N . PHE A 1 115 ? -11.270 -2.789 3.783 1.00 96.06 115 PHE A N 1
ATOM 861 C CA . PHE A 1 115 ? -10.843 -3.286 2.486 1.00 96.06 115 PHE A CA 1
ATOM 862 C C . PHE A 1 115 ? -11.564 -4.579 2.072 1.00 96.06 115 PHE A C 1
ATOM 864 O O . PHE A 1 115 ? -11.893 -4.731 0.895 1.00 96.06 115 PHE A O 1
ATOM 871 N N . ALA A 1 116 ? -11.863 -5.483 3.005 1.00 95.94 116 ALA A N 1
ATOM 872 C CA . ALA A 1 116 ? -12.417 -6.806 2.710 1.00 95.94 116 ALA A CA 1
ATOM 873 C C . ALA A 1 116 ? -13.920 -6.804 2.384 1.00 95.94 116 ALA A C 1
ATOM 875 O O . ALA A 1 116 ? -14.367 -7.635 1.596 1.00 95.94 116 ALA A O 1
ATOM 876 N N . SER A 1 117 ? -14.697 -5.877 2.949 1.00 93.56 117 SER A N 1
ATOM 877 C CA . SER A 1 117 ? -16.155 -5.829 2.770 1.00 93.56 117 SER A CA 1
ATOM 878 C C . SER A 1 117 ? -16.622 -4.522 2.127 1.00 93.56 117 SER A C 1
ATOM 880 O O . SER A 1 117 ? -15.899 -3.524 2.105 1.00 93.56 117 SER A O 1
ATOM 882 N N . ILE A 1 118 ? -17.840 -4.535 1.584 1.00 94.75 118 ILE A N 1
ATOM 883 C CA . ILE A 1 118 ? -18.585 -3.328 1.194 1.00 94.75 118 ILE A CA 1
ATOM 884 C C . ILE A 1 118 ? -19.673 -2.966 2.212 1.00 94.75 118 ILE A C 1
ATOM 886 O O . ILE A 1 118 ? -20.227 -1.878 2.122 1.00 94.75 118 ILE A O 1
ATOM 890 N N . ASP A 1 119 ? -19.990 -3.868 3.148 1.00 95.25 119 ASP A N 1
ATOM 891 C CA . ASP A 1 119 ? -21.045 -3.691 4.147 1.00 95.25 119 ASP A CA 1
ATOM 892 C C . ASP A 1 119 ? -20.546 -2.800 5.298 1.00 95.25 119 ASP A C 1
ATOM 894 O O . ASP A 1 119 ? -19.673 -3.233 6.062 1.00 95.25 119 ASP A O 1
ATOM 898 N N . PRO A 1 120 ? -21.094 -1.583 5.476 1.00 92.69 120 PRO A N 1
ATOM 899 C CA . PRO A 1 120 ? -20.670 -0.686 6.545 1.00 92.69 120 PRO A CA 1
ATOM 900 C C . PRO A 1 120 ? -20.905 -1.263 7.944 1.00 92.69 120 PRO A C 1
ATOM 902 O O . PRO A 1 120 ? -20.135 -0.958 8.852 1.00 92.69 120 PRO A O 1
ATOM 905 N N . ALA A 1 121 ? -21.911 -2.126 8.133 1.00 93.88 121 ALA A N 1
ATOM 906 C CA . ALA A 1 121 ? -22.177 -2.755 9.428 1.00 93.88 121 ALA A CA 1
ATOM 907 C C . ALA A 1 121 ? -21.066 -3.735 9.845 1.00 93.88 121 ALA A C 1
ATOM 909 O O . ALA A 1 121 ? -20.882 -4.003 11.031 1.00 93.88 121 ALA A O 1
ATOM 910 N N . GLN A 1 122 ? -20.289 -4.233 8.880 1.00 94.19 122 GLN A N 1
ATOM 911 C CA . GLN A 1 122 ? -19.114 -5.081 9.100 1.00 94.19 122 GLN A CA 1
ATOM 912 C C . GLN A 1 122 ? -17.802 -4.280 9.071 1.00 94.19 122 GLN A C 1
ATOM 914 O O . GLN A 1 122 ? -16.715 -4.859 9.081 1.00 94.19 122 GLN A O 1
ATOM 919 N N . GLY A 1 123 ? -17.888 -2.947 9.024 1.00 95.06 123 GLY A N 1
ATOM 920 C CA . GLY A 1 123 ? -16.739 -2.057 8.886 1.00 95.06 123 GLY A CA 1
ATOM 921 C C . GLY A 1 123 ? -16.213 -1.936 7.456 1.00 95.06 123 GLY A C 1
ATOM 922 O O . GLY A 1 123 ? -15.083 -1.500 7.284 1.00 95.06 123 GLY A O 1
ATOM 923 N N . GLY A 1 124 ? -16.986 -2.351 6.446 1.00 96.81 124 GLY A N 1
ATOM 924 C CA . GLY A 1 124 ? -16.611 -2.333 5.033 1.00 96.81 124 GLY A CA 1
ATOM 925 C C . GLY A 1 124 ? -16.667 -0.946 4.389 1.00 96.81 124 GLY A C 1
ATOM 926 O O . GLY A 1 124 ? -17.432 -0.074 4.808 1.00 96.81 124 GLY A O 1
ATOM 927 N N . CYS A 1 125 ? -15.878 -0.766 3.327 1.00 97.38 125 CYS A N 1
ATOM 928 C CA . CYS A 1 125 ? -15.908 0.413 2.466 1.00 97.38 125 CYS A CA 1
ATOM 929 C C . CYS A 1 125 ? -16.120 0.018 0.996 1.00 97.38 125 CYS A C 1
ATOM 931 O O . CYS A 1 125 ? -15.452 -0.898 0.499 1.00 97.38 125 CYS A O 1
ATOM 933 N N . PRO A 1 126 ? -17.016 0.703 0.263 1.00 95.75 126 PRO A N 1
ATOM 934 C CA . PRO A 1 126 ? -17.205 0.452 -1.160 1.00 95.75 126 PRO A CA 1
ATOM 935 C C . PRO A 1 126 ? -15.934 0.786 -1.950 1.00 95.75 126 PRO A C 1
ATOM 937 O O . PRO A 1 126 ? -15.133 1.635 -1.555 1.00 95.75 126 PRO A O 1
ATOM 940 N N . ALA A 1 127 ? -15.745 0.092 -3.072 1.00 94.75 127 ALA A N 1
ATOM 941 C CA . ALA A 1 127 ? -14.657 0.398 -3.987 1.00 94.75 127 ALA A CA 1
ATOM 942 C C . ALA A 1 127 ? -14.934 1.724 -4.709 1.00 94.75 127 ALA A C 1
ATOM 944 O O . ALA A 1 127 ? -16.033 1.931 -5.225 1.00 94.75 127 ALA A O 1
ATOM 945 N N . LEU A 1 128 ? -13.932 2.595 -4.780 1.00 93.56 128 LEU A N 1
ATOM 946 C CA . LEU A 1 128 ? -13.958 3.745 -5.671 1.00 93.56 128 LEU A CA 1
ATOM 947 C C . LEU A 1 128 ? -13.809 3.279 -7.127 1.00 93.56 128 LEU A C 1
ATOM 949 O O . LEU A 1 128 ? -13.099 2.296 -7.382 1.00 93.56 128 LEU A O 1
ATOM 953 N N . PRO A 1 129 ? -14.453 3.971 -8.086 1.00 88.31 129 PRO A N 1
ATOM 954 C CA . PRO A 1 129 ? -14.215 3.716 -9.496 1.00 88.31 129 PRO A CA 1
ATOM 955 C C . PRO A 1 129 ? -12.728 3.892 -9.806 1.00 88.31 129 PRO A C 1
ATOM 957 O O . PRO A 1 129 ? -12.030 4.715 -9.209 1.00 88.31 129 PRO A O 1
ATOM 960 N N . GLY A 1 130 ? -12.234 3.062 -10.719 1.00 76.31 130 GLY A N 1
ATOM 961 C CA . GLY A 1 130 ? -10.865 3.183 -11.190 1.00 76.31 130 GLY A CA 1
ATOM 962 C C . GLY A 1 130 ? -10.625 4.494 -11.942 1.00 76.31 130 GLY A C 1
ATOM 963 O O . GLY A 1 130 ? -11.586 5.034 -12.488 1.00 76.31 130 GLY A O 1
ATOM 964 N N . PRO A 1 131 ? -9.371 4.978 -12.020 1.00 59.19 131 PRO A N 1
ATOM 965 C CA . PRO A 1 131 ? -8.950 5.791 -13.156 1.00 59.19 131 PRO A CA 1
ATOM 966 C C . PRO A 1 131 ? -9.200 5.060 -14.478 1.00 59.19 131 PRO A C 1
ATOM 968 O O . PRO A 1 131 ? -9.182 3.798 -14.465 1.00 59.19 131 PRO A O 1
#

Foldseek 3Di:
DDPAWDFFPQDDPPPDGDTDTPDQAAKHKDFVVCPAPVPQTPPHARVWQGMDIDAHPCQEDDVPDDPDPSNHHDYDDDDFDFDVVLLVVLVLVVLCVVCVDPPSVSNVVLVCQQDVDVDVVSSHTDGDDDD

Sequence (131 aa):
RWWGGQYQNCNFYGAKNQCYGNEHFWVGHEAALGMGDVNGGQCVVNPLVGEWFSLPEGGKCADGAAPGDGSCTWAAKRIKTIDSQCLFGHGFLAACKIDGRAPFVAAQKVFLNAFASIDPAQGGCPALPGP

Radius of gyration: 17.3 Å; chains: 1; bounding box: 50×34×40 Å

pLDDT: mean 83.06, std 15.47, range [31.47, 98.0]